Protein AF-V7PWY3-F1 (afdb_monomer_lite)

pLDDT: mean 84.14, std 11.32, range [50.41, 96.69]

Sequence (108 aa):
MIWWIDANPDYSNKIVFQSSEENSLSNMDKNIFWYALYAYFLIWLMQTIQMLMSLQFCWFLLCFICLFLSFYNLFNFWQCSKEQRKMVANVMSNVNLNYIYNKIFYNM

Structure (mmCIF, N/CA/C/O backbone):
data_AF-V7PWY3-F1
#
_entry.id   AF-V7PWY3-F1
#
loop_
_atom_site.group_PDB
_atom_site.id
_atom_site.type_symbol
_atom_site.label_atom_id
_atom_site.label_alt_id
_atom_site.label_comp_id
_atom_site.label_asym_id
_atom_site.label_entity_id
_atom_site.label_seq_id
_atom_site.pdbx_PDB_ins_code
_atom_site.Cartn_x
_atom_site.Cartn_y
_atom_site.Cartn_z
_atom_site.occupancy
_atom_site.B_iso_or_equiv
_atom_site.auth_seq_id
_atom_site.auth_comp_id
_atom_site.auth_asym_id
_atom_site.auth_atom_id
_atom_site.pdbx_PDB_model_num
ATOM 1 N N . MET A 1 1 ? 17.018 -3.077 -9.933 1.00 62.22 1 MET A N 1
ATOM 2 C CA . MET A 1 1 ? 17.716 -1.922 -10.533 1.00 62.22 1 MET A CA 1
ATOM 3 C C . MET A 1 1 ? 19.034 -1.773 -9.809 1.00 62.22 1 MET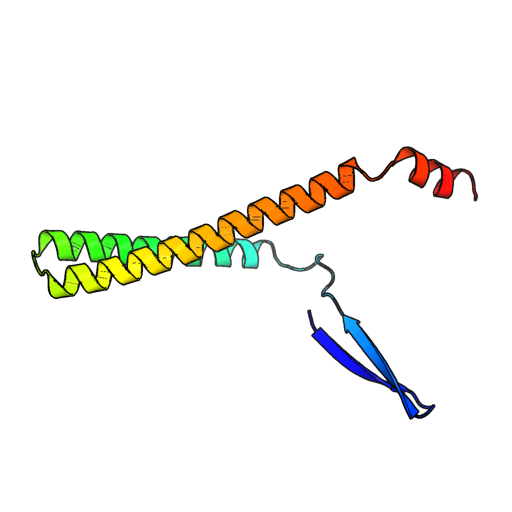 A C 1
ATOM 5 O O . MET A 1 1 ? 19.015 -1.556 -8.603 1.00 62.22 1 MET A O 1
ATOM 9 N N . ILE A 1 2 ? 20.145 -1.964 -10.507 1.00 77.44 2 ILE A N 1
ATOM 10 C CA . ILE A 1 2 ? 21.484 -1.902 -9.920 1.00 77.44 2 ILE A CA 1
ATOM 11 C C . ILE A 1 2 ? 22.406 -1.107 -10.847 1.00 77.44 2 ILE A C 1
ATOM 13 O O . ILE A 1 2 ? 22.257 -1.143 -12.068 1.00 77.44 2 ILE A O 1
ATOM 17 N N . TRP A 1 3 ? 23.311 -0.348 -10.233 1.00 82.00 3 TRP A N 1
ATOM 18 C CA . TRP A 1 3 ? 24.311 0.478 -10.901 1.00 82.00 3 TRP A CA 1
ATOM 19 C C . TRP A 1 3 ? 25.680 -0.022 -10.465 1.00 82.00 3 TRP A C 1
ATOM 21 O O . TRP A 1 3 ? 25.927 -0.146 -9.264 1.00 82.00 3 TRP A O 1
ATOM 31 N N . TRP A 1 4 ? 26.562 -0.302 -11.414 1.00 86.94 4 TRP A N 1
ATOM 32 C CA . TRP A 1 4 ? 27.958 -0.607 -11.120 1.00 86.94 4 TRP A CA 1
ATOM 33 C C . TRP A 1 4 ? 28.873 0.065 -12.131 1.00 86.94 4 TRP A C 1
ATOM 35 O O . TRP A 1 4 ? 28.446 0.562 -13.176 1.00 86.94 4 TRP A O 1
ATOM 45 N N . ILE A 1 5 ? 30.143 0.129 -11.755 1.00 87.88 5 ILE A N 1
ATOM 46 C CA . ILE A 1 5 ? 31.199 0.721 -12.558 1.00 87.88 5 ILE A CA 1
ATOM 47 C C . ILE A 1 5 ? 32.007 -0.437 -13.126 1.00 87.88 5 ILE A C 1
ATOM 49 O O . ILE A 1 5 ? 32.675 -1.142 -12.371 1.00 87.88 5 ILE A O 1
ATOM 53 N N . ASP A 1 6 ? 31.939 -0.622 -14.439 1.00 86.31 6 ASP A N 1
ATOM 54 C CA . ASP A 1 6 ? 32.836 -1.532 -15.141 1.00 86.31 6 ASP A CA 1
ATOM 55 C C . ASP A 1 6 ? 34.138 -0.788 -15.456 1.00 86.31 6 ASP A C 1
ATOM 57 O O . ASP A 1 6 ? 34.133 0.280 -16.083 1.00 86.31 6 ASP A O 1
ATOM 61 N N . ALA A 1 7 ? 35.255 -1.345 -14.987 1.00 84.88 7 ALA A N 1
ATOM 62 C CA . ALA A 1 7 ? 36.591 -0.863 -15.310 1.00 84.88 7 ALA A CA 1
ATOM 63 C C . ALA A 1 7 ? 37.043 -1.501 -16.629 1.00 84.88 7 ALA A C 1
ATOM 65 O O . ALA A 1 7 ? 37.243 -2.714 -16.708 1.00 84.88 7 ALA A O 1
ATOM 66 N N . ASN A 1 8 ? 37.193 -0.685 -17.672 1.00 78.94 8 ASN A N 1
ATOM 67 C CA . ASN A 1 8 ? 37.703 -1.151 -18.958 1.00 78.94 8 ASN A CA 1
ATOM 68 C C . ASN A 1 8 ? 39.237 -1.284 -18.931 1.00 78.94 8 ASN A C 1
ATOM 70 O O . ASN A 1 8 ? 39.902 -0.576 -18.168 1.00 78.94 8 ASN A O 1
ATOM 74 N N . PRO A 1 9 ? 39.826 -2.116 -19.813 1.00 83.50 9 PRO A N 1
ATOM 75 C CA . PRO A 1 9 ? 41.282 -2.235 -19.954 1.00 83.50 9 PRO A CA 1
ATOM 76 C C . PRO A 1 9 ? 41.969 -0.906 -20.311 1.00 83.50 9 PRO A C 1
ATOM 78 O O . PRO A 1 9 ? 43.125 -0.704 -19.954 1.00 83.50 9 PRO A O 1
ATOM 81 N N . ASP A 1 10 ? 41.238 0.033 -20.920 1.00 82.88 10 ASP A N 1
ATOM 82 C CA . ASP A 1 10 ? 41.714 1.382 -21.259 1.00 82.88 10 ASP A CA 1
ATOM 83 C C . ASP A 1 10 ? 41.698 2.359 -20.065 1.00 82.88 10 ASP A C 1
ATOM 85 O O . ASP A 1 10 ? 41.758 3.574 -20.253 1.00 82.88 10 ASP A O 1
ATOM 89 N N . TYR A 1 11 ? 41.555 1.861 -18.829 1.00 76.25 11 TYR A N 1
ATOM 90 C CA . TYR A 1 11 ? 41.441 2.668 -17.602 1.00 76.25 11 TYR A CA 1
ATOM 91 C C . TYR A 1 11 ? 40.243 3.639 -17.576 1.00 76.25 11 TYR A C 1
ATOM 93 O O . TYR A 1 11 ? 40.155 4.522 -16.721 1.00 76.25 11 TYR A O 1
ATOM 101 N N . SER A 1 12 ? 39.295 3.475 -18.502 1.00 80.12 12 SER A N 1
ATOM 102 C CA . SER A 1 12 ? 38.053 4.239 -18.545 1.00 80.12 12 SER A CA 1
ATOM 103 C C . SER A 1 12 ? 36.979 3.572 -17.685 1.00 80.12 12 SER A C 1
ATOM 105 O O . SER A 1 12 ? 36.802 2.353 -17.706 1.00 80.12 12 SER A O 1
ATOM 107 N N . ASN A 1 13 ? 36.237 4.387 -16.936 1.00 84.62 13 ASN A N 1
ATOM 108 C CA . ASN A 1 13 ? 35.133 3.923 -16.104 1.00 84.62 13 ASN A CA 1
ATOM 109 C C . ASN A 1 13 ? 33.829 4.028 -16.890 1.00 84.62 13 ASN A C 1
ATOM 111 O O . ASN A 1 13 ? 33.407 5.134 -17.243 1.00 84.62 13 ASN A O 1
ATOM 115 N N . LYS A 1 14 ? 33.167 2.896 -17.137 1.00 83.38 14 LYS A N 1
ATOM 116 C CA . LYS A 1 14 ? 31.822 2.883 -17.715 1.00 83.38 14 LYS A CA 1
ATOM 117 C C . LYS A 1 14 ? 30.810 2.656 -16.603 1.00 83.38 14 LYS A C 1
ATOM 119 O O . LYS A 1 14 ? 30.815 1.622 -15.945 1.00 83.38 14 LYS A O 1
ATOM 124 N N . ILE A 1 15 ? 29.924 3.627 -16.404 1.00 84.94 15 ILE A N 1
ATOM 125 C CA . ILE A 1 15 ? 28.783 3.460 -15.504 1.00 84.94 15 ILE A CA 1
ATOM 126 C C . ILE A 1 15 ? 27.731 2.674 -16.276 1.00 84.94 15 ILE A C 1
ATOM 128 O O . ILE A 1 15 ? 27.161 3.178 -17.249 1.00 84.94 15 ILE A O 1
ATOM 132 N N . VAL A 1 16 ? 27.512 1.427 -15.873 1.00 83.56 16 VAL A N 1
ATOM 133 C CA . VAL A 1 16 ? 26.523 0.556 -16.498 1.00 83.56 16 VAL A CA 1
ATOM 134 C C . VAL A 1 16 ? 25.278 0.543 -15.632 1.00 83.56 16 VAL A C 1
ATOM 136 O O . VAL A 1 16 ? 25.306 0.268 -14.430 1.00 83.56 16 VAL A O 1
ATOM 139 N N . PHE A 1 17 ? 24.170 0.884 -16.277 1.00 81.81 17 PHE A N 1
ATOM 140 C CA . PHE A 1 17 ? 22.856 0.792 -15.691 1.00 81.81 17 PHE A CA 1
ATOM 141 C C . PHE A 1 17 ? 22.222 -0.538 -16.085 1.00 81.81 17 PHE A C 1
ATOM 143 O O . PHE A 1 17 ? 21.926 -0.744 -17.263 1.00 81.81 17 PHE A O 1
ATOM 150 N N . GLN A 1 18 ? 21.966 -1.413 -15.111 1.00 73.94 18 GLN A N 1
ATOM 151 C CA . GLN A 1 18 ? 21.167 -2.610 -15.348 1.00 73.94 18 GLN A CA 1
ATOM 152 C C . GLN A 1 18 ? 19.808 -2.477 -14.664 1.00 73.94 18 GLN A C 1
ATOM 154 O O . GLN A 1 18 ? 19.644 -2.577 -13.437 1.00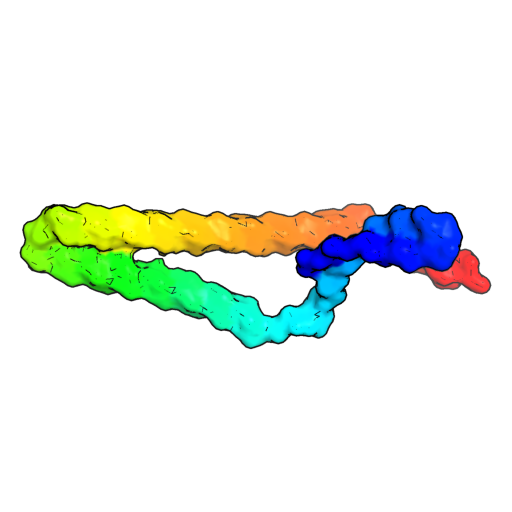 73.94 18 GLN A O 1
ATOM 159 N N . SER A 1 19 ? 18.798 -2.269 -15.503 1.00 69.38 19 SER A N 1
ATOM 160 C CA . SER A 1 19 ? 17.430 -2.607 -15.143 1.00 69.38 19 SER A CA 1
ATOM 161 C C . SER A 1 19 ? 17.319 -4.130 -15.162 1.00 69.38 19 SER A C 1
ATOM 163 O O . SER A 1 19 ? 17.763 -4.753 -16.122 1.00 69.38 19 SER A O 1
ATOM 165 N N . SER A 1 20 ? 16.757 -4.749 -14.119 1.00 60.84 20 SER A N 1
ATOM 166 C CA . SER A 1 20 ? 16.312 -6.140 -14.266 1.00 60.84 20 SER A CA 1
ATOM 167 C C . SER A 1 20 ? 15.295 -6.142 -15.396 1.00 60.84 20 SER A C 1
ATOM 169 O O . SER A 1 20 ? 14.324 -5.389 -15.322 1.00 60.84 20 SER A O 1
ATOM 171 N N . GLU A 1 21 ? 15.523 -6.934 -16.440 1.00 57.34 21 GLU A N 1
ATOM 172 C CA . GLU A 1 21 ? 14.488 -7.188 -17.433 1.00 57.34 21 GLU A CA 1
ATOM 173 C C . GLU A 1 21 ? 13.250 -7.704 -16.695 1.00 57.34 21 GLU A C 1
ATOM 175 O O . GLU A 1 21 ? 13.314 -8.645 -15.905 1.00 57.34 21 GLU A O 1
ATOM 180 N N . GLU A 1 22 ? 12.120 -7.041 -16.918 1.00 53.91 22 GLU A N 1
ATOM 181 C CA . GLU A 1 22 ? 10.857 -7.235 -16.196 1.00 53.91 22 GLU A CA 1
ATOM 182 C C . GLU A 1 22 ? 10.249 -8.642 -16.388 1.00 53.91 22 GLU A C 1
ATOM 184 O O . GLU A 1 22 ? 9.237 -8.974 -15.776 1.00 53.91 22 GLU A O 1
ATOM 189 N N . ASN A 1 23 ? 10.883 -9.499 -17.193 1.00 50.41 23 ASN A N 1
ATOM 190 C CA . ASN A 1 23 ? 10.399 -10.823 -17.576 1.00 50.41 23 ASN A CA 1
ATOM 191 C C . ASN A 1 23 ? 10.477 -11.895 -16.476 1.00 50.41 23 ASN A C 1
ATOM 193 O O . ASN A 1 23 ? 10.036 -13.018 -16.707 1.00 50.41 23 ASN A O 1
ATOM 197 N N . SER A 1 24 ? 10.997 -11.589 -15.282 1.00 51.84 24 SER A N 1
ATOM 198 C CA . SER A 1 24 ? 11.102 -12.581 -14.202 1.00 51.84 24 SER A CA 1
ATOM 199 C C . SER A 1 24 ? 10.679 -12.089 -12.820 1.00 51.84 24 SER A C 1
ATOM 201 O O . SER A 1 24 ? 11.043 -12.719 -11.826 1.00 51.84 24 SER A O 1
ATOM 203 N N . LEU A 1 25 ? 9.919 -10.994 -12.705 1.00 57.91 25 LEU A N 1
ATOM 204 C CA . LEU A 1 25 ? 9.165 -10.792 -11.466 1.00 57.91 25 LEU A CA 1
ATOM 205 C C . LEU A 1 25 ? 8.058 -11.838 -11.452 1.00 57.91 25 LEU A C 1
ATOM 207 O O . LEU A 1 25 ? 7.077 -11.733 -12.192 1.00 57.91 25 LEU A O 1
ATOM 211 N N . SER A 1 26 ? 8.249 -12.877 -10.642 1.00 68.19 26 SER A N 1
ATOM 212 C CA . SER A 1 26 ? 7.256 -13.926 -10.492 1.00 68.19 26 SER A CA 1
ATOM 213 C C . SER A 1 26 ? 5.930 -13.274 -10.113 1.00 68.19 26 SER A C 1
ATOM 215 O O . SER A 1 2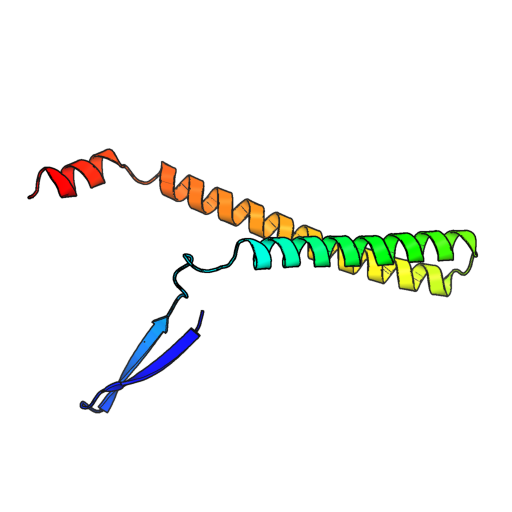6 ? 5.859 -12.467 -9.183 1.00 68.19 26 SER A O 1
ATOM 217 N N . ASN A 1 27 ? 4.849 -13.637 -10.809 1.00 74.94 27 ASN A N 1
ATOM 218 C CA . ASN A 1 27 ? 3.496 -13.216 -10.428 1.00 74.94 27 ASN A CA 1
ATOM 219 C C . ASN A 1 27 ? 3.212 -13.516 -8.942 1.00 74.94 27 ASN A C 1
ATOM 221 O O . ASN A 1 27 ? 2.409 -12.831 -8.307 1.00 74.94 27 ASN A O 1
ATOM 225 N N . MET A 1 28 ? 3.909 -14.509 -8.383 1.00 80.94 28 MET A N 1
ATOM 226 C CA . MET A 1 28 ? 3.883 -14.851 -6.970 1.00 80.94 28 MET A CA 1
ATOM 227 C C . MET A 1 28 ? 4.366 -13.709 -6.067 1.00 80.94 28 MET A C 1
ATOM 229 O O . MET A 1 28 ? 3.671 -13.394 -5.106 1.00 80.94 28 MET A O 1
ATOM 233 N N . ASP A 1 29 ? 5.475 -13.041 -6.389 1.00 84.00 29 ASP A N 1
ATOM 234 C CA . ASP A 1 29 ? 6.064 -11.988 -5.545 1.00 84.00 29 ASP A CA 1
ATOM 235 C C . ASP A 1 29 ? 5.142 -10.771 -5.459 1.00 84.00 29 ASP A C 1
ATOM 237 O O . ASP A 1 29 ? 4.895 -10.216 -4.385 1.00 84.00 29 ASP A O 1
ATOM 241 N N . LYS A 1 30 ? 4.546 -10.402 -6.598 1.00 85.12 30 LYS A N 1
ATOM 242 C CA . LYS A 1 30 ? 3.550 -9.331 -6.669 1.00 85.12 30 LYS A CA 1
ATOM 243 C C . LYS A 1 30 ? 2.314 -9.665 -5.839 1.00 85.12 30 LYS A C 1
ATOM 245 O O . LYS A 1 30 ? 1.804 -8.797 -5.133 1.00 85.12 30 LYS A O 1
ATOM 250 N N . ASN A 1 31 ? 1.827 -10.901 -5.917 1.00 87.88 31 ASN A N 1
ATOM 251 C CA . ASN A 1 31 ? 0.669 -11.326 -5.138 1.00 87.88 31 ASN A CA 1
ATOM 252 C C . ASN A 1 31 ? 0.987 -11.332 -3.638 1.00 87.88 31 ASN A C 1
ATOM 254 O O . ASN A 1 31 ? 0.212 -10.777 -2.863 1.00 87.88 31 ASN A O 1
ATOM 258 N N . ILE A 1 32 ? 2.143 -11.877 -3.239 1.00 93.19 32 ILE A N 1
ATOM 259 C CA . ILE A 1 32 ? 2.623 -11.864 -1.849 1.00 93.19 32 ILE A CA 1
ATOM 260 C C . ILE A 1 32 ? 2.662 -10.436 -1.303 1.00 93.19 32 ILE A C 1
ATOM 262 O O . ILE A 1 32 ? 2.179 -10.195 -0.198 1.00 93.19 32 ILE A O 1
ATOM 266 N N . PHE A 1 33 ? 3.175 -9.486 -2.086 1.00 90.69 33 PHE A N 1
ATOM 267 C CA . PHE A 1 33 ? 3.285 -8.091 -1.678 1.00 90.69 33 PHE A CA 1
ATOM 268 C C . PHE A 1 33 ? 1.920 -7.482 -1.327 1.00 90.69 33 PHE A C 1
ATOM 270 O O . PHE A 1 33 ? 1.745 -6.914 -0.247 1.00 90.69 33 PHE A O 1
ATOM 277 N N . TRP A 1 34 ? 0.929 -7.647 -2.209 1.00 92.88 34 TRP A N 1
ATOM 278 C CA . TRP A 1 34 ? -0.424 -7.143 -1.964 1.00 92.88 34 TRP A CA 1
ATOM 279 C C . TRP A 1 34 ? -1.104 -7.868 -0.802 1.00 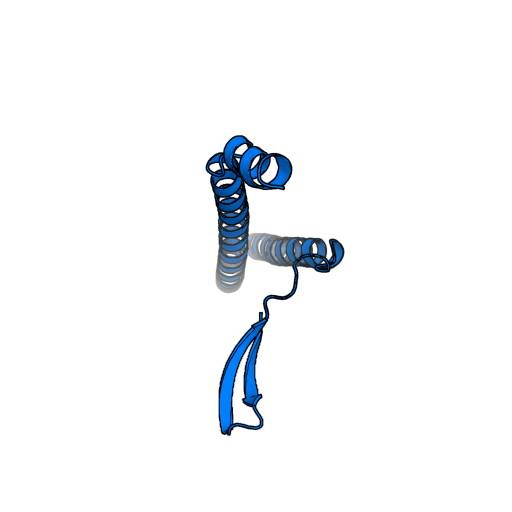92.88 34 TRP A C 1
ATOM 281 O O . TRP A 1 34 ? -1.696 -7.212 0.054 1.00 92.88 34 TRP A O 1
ATOM 291 N N . TYR A 1 35 ? -0.981 -9.196 -0.716 1.00 94.69 35 TYR A N 1
ATOM 292 C CA . TYR A 1 35 ? -1.549 -9.959 0.396 1.00 94.69 35 TYR A CA 1
ATOM 293 C C . TYR A 1 35 ? -0.956 -9.550 1.744 1.00 94.69 35 TYR A C 1
ATOM 295 O O . TYR A 1 35 ? -1.711 -9.386 2.700 1.00 94.69 35 TYR A O 1
ATOM 303 N N . ALA A 1 36 ? 0.357 -9.327 1.825 1.00 94.56 36 ALA A N 1
ATOM 304 C CA . ALA A 1 36 ? 1.011 -8.871 3.047 1.00 94.56 36 ALA A CA 1
ATOM 305 C C . ALA A 1 36 ? 0.508 -7.483 3.481 1.00 94.56 36 ALA A C 1
ATOM 307 O O . ALA A 1 36 ? 0.198 -7.285 4.656 1.00 94.56 36 ALA A O 1
ATOM 308 N N . LEU A 1 37 ? 0.353 -6.546 2.537 1.00 93.94 37 LEU A N 1
ATOM 309 C CA . LEU A 1 37 ? -0.218 -5.218 2.797 1.00 93.94 37 LEU A CA 1
ATOM 310 C C . LEU A 1 37 ? -1.649 -5.296 3.340 1.00 93.94 37 LEU A C 1
ATOM 312 O O . LEU A 1 37 ? -1.965 -4.660 4.349 1.00 93.94 37 LEU A O 1
ATOM 316 N N . TYR A 1 38 ? -2.508 -6.091 2.697 1.00 94.19 38 TYR A N 1
ATOM 317 C CA . TYR A 1 38 ? -3.888 -6.271 3.146 1.00 94.19 38 TYR A CA 1
ATOM 318 C C . TYR A 1 38 ? -3.960 -6.980 4.500 1.00 94.19 38 TYR A C 1
ATOM 320 O O . TYR A 1 38 ? -4.725 -6.553 5.361 1.00 94.19 38 TYR A O 1
ATOM 328 N N . ALA A 1 39 ? -3.144 -8.012 4.721 1.00 95.56 39 ALA A N 1
ATOM 329 C CA . ALA A 1 39 ? -3.077 -8.718 5.995 1.00 95.56 39 ALA A CA 1
ATOM 330 C C . ALA A 1 39 ? -2.659 -7.778 7.132 1.00 95.56 39 ALA A C 1
ATOM 332 O O . ALA A 1 39 ? -3.308 -7.755 8.174 1.00 95.56 39 ALA A O 1
ATOM 333 N N . TYR A 1 40 ? -1.632 -6.951 6.915 1.00 94.31 40 TYR A N 1
ATOM 334 C CA . TYR A 1 40 ? -1.169 -5.984 7.910 1.00 94.31 40 TYR A CA 1
ATOM 335 C C . TYR A 1 40 ? -2.263 -4.971 8.270 1.00 94.31 40 TYR A C 1
ATOM 337 O O . TYR A 1 40 ? -2.545 -4.752 9.448 1.00 94.31 40 TYR A O 1
ATOM 345 N N . PHE A 1 41 ? -2.943 -4.411 7.264 1.00 95.12 41 PHE A N 1
ATOM 346 C CA . PHE A 1 41 ? -4.072 -3.506 7.487 1.00 95.12 41 PHE A CA 1
ATOM 347 C C . PHE A 1 41 ? -5.224 -4.185 8.248 1.00 95.12 41 PHE A C 1
ATOM 349 O O . PHE A 1 41 ? -5.752 -3.608 9.198 1.00 95.12 41 PHE A O 1
ATOM 356 N N . LEU A 1 42 ? -5.586 -5.420 7.881 1.00 96.19 42 LEU A N 1
ATOM 357 C CA . LEU A 1 42 ? -6.653 -6.177 8.543 1.00 96.19 42 LEU A CA 1
ATOM 358 C C . LEU A 1 42 ? -6.323 -6.511 10.001 1.00 96.19 42 LEU A C 1
ATOM 360 O O . LEU A 1 42 ? -7.199 -6.385 10.854 1.00 96.19 42 LEU A O 1
ATOM 364 N N . ILE A 1 43 ? -5.077 -6.882 10.305 1.00 96.19 43 ILE A N 1
ATOM 365 C CA . ILE A 1 43 ? -4.633 -7.154 11.681 1.00 96.19 43 ILE A CA 1
ATOM 366 C C . ILE A 1 43 ? -4.821 -5.907 12.552 1.00 96.19 43 ILE A C 1
ATOM 368 O O . ILE A 1 43 ? -5.428 -5.985 13.621 1.00 96.19 43 ILE A O 1
ATOM 372 N N . TRP A 1 44 ? -4.372 -4.737 12.088 1.00 95.50 44 TRP A 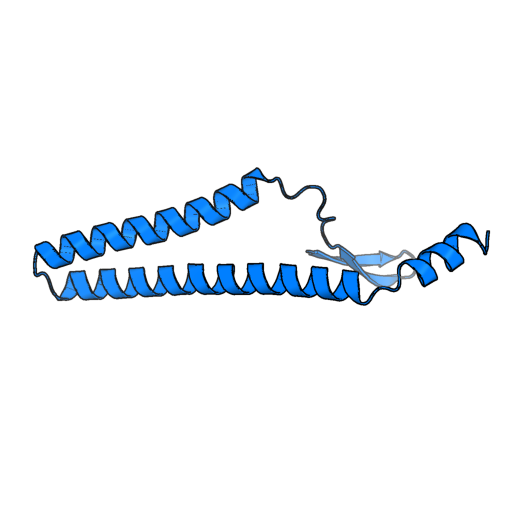N 1
ATOM 373 C CA . TRP A 1 44 ? -4.556 -3.489 12.836 1.00 95.50 44 TRP A CA 1
ATOM 374 C C . TRP A 1 44 ? -6.016 -3.057 12.935 1.00 95.50 44 TRP A C 1
ATOM 376 O O . TRP A 1 44 ? -6.414 -2.502 13.961 1.00 95.50 44 TRP A O 1
ATOM 386 N N . LEU A 1 45 ? -6.827 -3.345 11.917 1.00 95.75 45 LEU A N 1
ATOM 387 C CA . LEU A 1 45 ? -8.269 -3.113 11.948 1.00 95.75 45 LEU A CA 1
ATOM 388 C C . LEU A 1 45 ? -8.952 -3.955 13.029 1.00 95.75 45 LEU A C 1
ATOM 390 O O . LEU A 1 45 ? -9.682 -3.400 13.851 1.00 95.75 45 LEU A O 1
ATOM 394 N N . MET A 1 46 ? -8.653 -5.253 13.100 1.00 95.88 46 MET A N 1
ATOM 395 C CA . MET A 1 46 ? -9.176 -6.135 14.149 1.00 95.88 46 MET A CA 1
ATOM 396 C C . MET A 1 46 ? -8.742 -5.676 15.548 1.00 95.88 46 MET A C 1
ATOM 398 O O . MET A 1 46 ? -9.584 -5.554 16.436 1.00 95.88 46 MET A O 1
ATOM 402 N N . GLN A 1 47 ? -7.460 -5.336 15.728 1.00 93.75 47 GLN A N 1
ATOM 403 C CA . GLN A 1 47 ? -6.936 -4.846 17.010 1.00 93.75 47 GLN A CA 1
ATOM 404 C C . GLN A 1 47 ? -7.590 -3.523 17.434 1.00 93.75 47 GLN A C 1
ATOM 406 O O . GLN A 1 47 ? -7.965 -3.359 18.593 1.00 93.75 47 GLN A O 1
ATOM 411 N N . THR A 1 48 ? -7.786 -2.589 16.498 1.00 94.00 48 THR A N 1
ATOM 412 C CA . THR A 1 48 ? -8.473 -1.314 16.769 1.00 94.00 48 THR A CA 1
ATOM 413 C C . THR A 1 48 ? -9.913 -1.541 17.223 1.00 94.00 48 THR A C 1
ATOM 415 O O . THR A 1 48 ? -10.347 -0.925 18.196 1.00 94.00 48 THR A O 1
ATOM 418 N N . ILE A 1 49 ? -10.643 -2.453 16.568 1.00 93.94 49 ILE A N 1
ATOM 419 C CA . ILE A 1 49 ? -12.020 -2.811 16.945 1.00 93.94 49 ILE A CA 1
ATOM 420 C C . ILE A 1 49 ? -12.050 -3.453 18.339 1.00 93.94 49 ILE A C 1
ATOM 422 O O . ILE A 1 49 ? -12.873 -3.072 19.172 1.00 93.94 49 ILE A O 1
ATOM 426 N N . GLN A 1 50 ? -11.129 -4.374 18.630 1.00 93.88 50 GLN A N 1
ATOM 427 C CA . GLN A 1 50 ? -11.034 -5.012 19.945 1.00 93.88 50 GLN A CA 1
ATOM 428 C C . GLN A 1 50 ? -10.754 -3.990 21.059 1.00 93.88 50 GLN A C 1
ATOM 430 O O . GLN A 1 50 ? -11.400 -4.023 22.109 1.00 93.88 50 GLN A O 1
ATOM 435 N N . MET A 1 51 ? -9.834 -3.049 20.831 1.00 91.88 51 MET A N 1
ATOM 436 C CA . MET A 1 51 ? -9.510 -2.001 21.808 1.00 91.88 51 MET A CA 1
ATOM 437 C C . MET A 1 51 ? -10.643 -0.986 21.982 1.00 91.88 51 MET A C 1
ATOM 439 O O . MET A 1 51 ? -10.841 -0.485 23.090 1.00 91.88 51 MET A O 1
ATOM 443 N N . LEU A 1 52 ? -11.426 -0.734 20.927 1.00 91.25 52 LEU A N 1
ATOM 444 C CA . LEU A 1 52 ? -12.632 0.088 21.003 1.00 91.25 52 LEU A CA 1
ATOM 445 C C . LEU A 1 52 ? -13.690 -0.555 21.915 1.00 91.25 52 LEU A C 1
ATOM 447 O O . LEU A 1 52 ? -14.261 0.134 22.756 1.00 91.25 52 LEU A O 1
ATOM 451 N N . MET A 1 53 ? -13.905 -1.874 21.809 1.00 92.12 53 MET A N 1
ATOM 452 C CA . MET A 1 53 ? -14.821 -2.602 22.703 1.00 92.12 53 MET A CA 1
ATOM 453 C C . MET A 1 53 ? -14.327 -2.635 24.158 1.00 92.12 53 MET A C 1
ATOM 455 O O . MET A 1 53 ? -15.136 -2.627 25.080 1.00 92.12 53 MET A O 1
ATOM 459 N N . SER A 1 54 ? -13.007 -2.637 24.365 1.00 88.81 54 SER A N 1
ATOM 460 C CA . SER A 1 54 ? -12.372 -2.615 25.692 1.00 88.81 54 SER A CA 1
ATOM 461 C C . SER A 1 54 ? -12.407 -1.227 26.372 1.00 88.81 54 SER A C 1
ATOM 463 O O . SER A 1 54 ? -12.064 -1.109 27.546 1.00 88.81 54 SER A O 1
ATOM 465 N N . LEU A 1 55 ? -12.814 -0.161 25.657 1.00 87.31 55 LEU A N 1
ATOM 466 C CA . LEU A 1 55 ? -12.836 1.244 26.122 1.00 87.31 55 LEU A CA 1
ATOM 467 C C . LEU A 1 55 ? -11.486 1.763 26.659 1.00 87.31 55 LEU A C 1
ATOM 469 O O . LEU A 1 55 ? -11.415 2.735 27.415 1.00 87.31 55 LEU A O 1
ATOM 473 N N . GLN A 1 56 ? -10.382 1.148 26.233 1.00 85.75 56 GLN A N 1
ATOM 474 C CA . GLN A 1 56 ? -9.037 1.553 26.623 1.00 85.75 56 GLN A CA 1
ATOM 475 C C . GLN A 1 56 ? -8.497 2.632 25.677 1.00 85.75 56 GLN A C 1
ATOM 477 O O . GLN A 1 56 ? -7.850 2.332 24.675 1.00 85.75 56 GLN A O 1
ATOM 482 N N . PHE A 1 57 ? -8.727 3.905 26.012 1.00 86.56 57 PHE A N 1
ATOM 483 C CA . PHE A 1 57 ? -8.399 5.048 25.146 1.00 86.56 57 PHE A CA 1
ATOM 484 C C . PHE A 1 57 ? -6.930 5.125 24.693 1.00 86.56 57 PHE A C 1
ATOM 486 O O . PHE A 1 57 ? -6.675 5.392 23.520 1.00 86.56 57 PHE A O 1
ATOM 493 N N . CYS A 1 58 ? -5.959 4.865 25.575 1.00 89.94 58 CYS A N 1
ATOM 494 C CA . CYS A 1 58 ? -4.538 4.924 25.205 1.00 89.94 58 CYS A CA 1
ATOM 495 C C . CYS A 1 58 ? -4.162 3.847 24.174 1.00 89.94 58 CYS A C 1
ATOM 497 O O . CYS A 1 58 ? -3.477 4.130 23.193 1.00 89.94 58 CYS A O 1
ATOM 499 N N . TRP A 1 59 ? -4.646 2.619 24.377 1.00 90.06 59 TRP A N 1
ATOM 500 C CA . TRP A 1 59 ? -4.397 1.494 23.475 1.00 90.06 59 TRP A CA 1
ATOM 501 C C . TRP A 1 59 ? -5.150 1.649 22.155 1.00 90.06 59 TRP A C 1
ATOM 503 O O . TRP A 1 59 ? -4.600 1.363 21.094 1.00 90.06 59 TRP A O 1
ATOM 513 N N . PHE A 1 60 ? -6.371 2.185 22.205 1.00 93.31 60 PHE A N 1
ATOM 514 C CA . PHE A 1 60 ? -7.137 2.533 21.016 1.00 93.31 60 PHE A CA 1
ATOM 515 C C . PHE A 1 60 ? -6.405 3.561 20.145 1.00 93.31 60 PHE A C 1
ATOM 517 O O . PHE A 1 60 ? -6.260 3.331 18.948 1.00 93.31 60 PHE A O 1
ATOM 524 N N . LEU A 1 61 ? -5.896 4.655 20.728 1.00 94.12 61 LEU A N 1
ATOM 525 C CA . LEU A 1 61 ? -5.138 5.668 19.982 1.00 94.12 61 LEU A CA 1
ATOM 526 C C . LEU A 1 61 ? -3.887 5.080 19.319 1.00 94.12 61 LEU A C 1
ATOM 528 O O . LEU A 1 61 ? -3.611 5.388 18.160 1.00 94.12 61 LEU A O 1
ATOM 532 N N . LEU A 1 62 ? -3.162 4.204 20.021 1.00 94.75 62 LEU A N 1
ATOM 533 C CA . LEU A 1 62 ? -2.003 3.509 19.462 1.00 94.75 62 LEU A CA 1
ATOM 534 C C . LEU A 1 62 ? -2.401 2.653 18.249 1.00 94.75 62 LEU A C 1
ATOM 536 O O . LEU A 1 62 ? -1.827 2.807 17.170 1.00 94.75 62 LEU A O 1
ATOM 540 N N . CYS A 1 63 ? -3.413 1.794 18.403 1.00 94.62 63 CYS A N 1
ATOM 541 C CA . CYS A 1 63 ? -3.910 0.957 17.310 1.00 94.62 63 CYS A CA 1
ATOM 542 C C . CYS A 1 63 ? -4.437 1.797 16.137 1.00 94.62 63 CYS A C 1
ATOM 544 O O . CYS A 1 63 ? -4.171 1.465 14.982 1.00 94.62 63 CYS A O 1
ATOM 546 N N . PHE A 1 64 ? -5.108 2.915 16.422 1.00 94.88 64 PHE A N 1
ATOM 547 C CA . PHE A 1 64 ? -5.628 3.835 15.416 1.00 94.88 64 PHE A CA 1
ATOM 548 C C . PHE A 1 64 ? -4.511 4.463 14.570 1.00 94.88 64 PHE A C 1
ATOM 550 O O . PHE A 1 64 ? -4.614 4.494 13.344 1.00 94.88 64 PHE A O 1
ATOM 557 N N . ILE A 1 65 ? -3.413 4.904 15.193 1.00 96.38 65 ILE A N 1
ATOM 558 C CA . ILE A 1 65 ? -2.248 5.438 14.468 1.00 96.38 65 ILE A CA 1
ATOM 559 C C . ILE A 1 65 ? -1.620 4.352 13.584 1.00 96.38 65 ILE A C 1
ATOM 561 O O . ILE A 1 65 ? -1.331 4.605 12.412 1.00 96.38 65 ILE A O 1
ATOM 565 N N . CYS A 1 66 ? -1.449 3.132 14.102 1.00 95.88 66 CYS A N 1
ATOM 566 C CA . CYS A 1 66 ? -0.918 2.010 13.323 1.00 95.88 66 CYS A CA 1
ATOM 567 C C . CYS A 1 66 ? -1.813 1.658 12.123 1.00 95.88 66 CYS A C 1
ATOM 569 O O . CYS A 1 66 ? -1.313 1.406 11.021 1.00 95.88 66 CYS A O 1
ATOM 571 N N . LEU A 1 67 ? -3.134 1.691 12.308 1.00 96.12 67 LEU A N 1
ATOM 572 C CA . LEU A 1 67 ? -4.113 1.486 11.242 1.00 96.12 67 LEU A CA 1
ATOM 573 C C . LEU A 1 67 ? -4.007 2.576 10.175 1.00 96.12 67 LEU A C 1
ATOM 575 O O . LEU A 1 67 ? -3.968 2.268 8.984 1.00 96.12 67 LEU A O 1
ATOM 579 N N . PHE A 1 68 ? -3.901 3.837 10.591 1.00 96.69 68 PHE A N 1
ATOM 580 C CA . PHE A 1 68 ? -3.757 4.969 9.681 1.00 96.69 68 PHE A CA 1
ATOM 581 C C . PHE A 1 68 ? -2.459 4.891 8.867 1.00 96.69 68 PHE A C 1
ATOM 583 O O . PHE A 1 68 ? -2.475 5.084 7.651 1.00 96.69 68 PHE A O 1
ATOM 590 N N . LEU A 1 69 ? -1.345 4.522 9.504 1.00 95.75 69 LEU A N 1
ATOM 591 C CA . LEU A 1 69 ? -0.064 4.321 8.824 1.00 95.75 69 LEU A CA 1
ATOM 592 C C . LEU A 1 69 ? -0.134 3.163 7.812 1.00 95.75 69 LEU A C 1
ATOM 594 O O . LEU A 1 69 ? 0.391 3.259 6.702 1.00 95.75 69 LEU A O 1
ATOM 598 N N . SER A 1 70 ? -0.831 2.084 8.170 1.00 94.62 70 SER A N 1
ATOM 599 C CA . SER A 1 70 ? -1.078 0.944 7.278 1.00 94.62 70 SER A CA 1
ATOM 600 C C . SER A 1 70 ? -1.942 1.339 6.078 1.00 94.62 70 SER A C 1
ATOM 602 O O . SER A 1 70 ? -1.641 0.959 4.946 1.00 94.62 70 SER A O 1
ATOM 604 N N . PHE A 1 71 ? -2.977 2.151 6.311 1.00 95.56 71 PHE A N 1
ATOM 605 C CA . PHE A 1 71 ? -3.836 2.693 5.261 1.00 95.56 71 PHE A CA 1
ATOM 606 C C . PHE A 1 71 ? -3.051 3.571 4.281 1.00 95.56 71 PHE A C 1
ATOM 608 O O . PHE A 1 71 ? -3.166 3.386 3.071 1.00 95.56 71 PHE A O 1
ATOM 615 N N . TYR A 1 72 ? -2.212 4.481 4.785 1.00 96.12 72 TYR A N 1
ATOM 616 C CA . TYR A 1 72 ? -1.373 5.333 3.938 1.00 96.12 72 TYR A CA 1
ATOM 617 C C . TYR A 1 72 ? -0.396 4.528 3.087 1.00 96.12 72 TYR A C 1
ATOM 619 O O . TYR A 1 72 ? -0.253 4.806 1.896 1.00 96.12 72 TYR A O 1
ATOM 627 N N . ASN A 1 73 ? 0.242 3.509 3.668 1.00 94.12 73 ASN A N 1
ATOM 628 C CA . ASN A 1 73 ? 1.106 2.609 2.908 1.00 94.12 73 ASN A CA 1
ATOM 629 C C . ASN A 1 73 ? 0.335 1.950 1.758 1.00 94.12 73 ASN A C 1
ATOM 631 O O . ASN A 1 73 ? 0.759 2.040 0.605 1.00 94.12 73 ASN A O 1
ATOM 635 N N . LEU A 1 74 ? -0.832 1.367 2.039 1.00 93.88 74 LEU A N 1
ATOM 636 C CA . LEU A 1 74 ? -1.675 0.749 1.016 1.00 93.88 74 LEU A CA 1
ATOM 637 C C . LEU A 1 74 ? -2.097 1.749 -0.073 1.00 93.88 74 LEU A C 1
ATOM 639 O O . LEU A 1 74 ? -1.991 1.444 -1.263 1.00 93.88 74 LEU A O 1
ATOM 643 N N . PHE A 1 75 ? -2.550 2.941 0.320 1.00 94.81 75 PHE A N 1
ATOM 644 C CA . PHE A 1 75 ? -3.011 3.977 -0.602 1.00 94.81 75 PHE A CA 1
ATOM 645 C C . PHE A 1 75 ? -1.893 4.460 -1.533 1.00 94.81 75 PHE A C 1
ATOM 647 O O . PHE A 1 75 ? -2.099 4.542 -2.744 1.00 94.81 75 PHE A O 1
ATOM 654 N N . ASN A 1 76 ? -0.695 4.705 -0.997 1.00 92.75 76 ASN A N 1
ATOM 655 C CA . ASN A 1 76 ? 0.461 5.129 -1.785 1.00 92.75 76 ASN A CA 1
ATOM 656 C C . ASN A 1 76 ? 0.845 4.076 -2.831 1.00 92.75 76 ASN A C 1
ATOM 658 O O . ASN A 1 76 ? 1.018 4.405 -4.006 1.00 92.75 76 ASN A O 1
ATOM 662 N N . PHE A 1 77 ? 0.915 2.798 -2.441 1.00 92.75 77 PHE A N 1
ATOM 663 C CA . PHE A 1 77 ? 1.209 1.721 -3.391 1.00 92.75 77 PHE A CA 1
ATOM 664 C C . PHE A 1 77 ? 0.111 1.558 -4.442 1.00 92.75 77 PHE A C 1
ATOM 666 O O . PHE A 1 77 ? 0.405 1.316 -5.617 1.00 92.75 77 PHE A O 1
ATOM 673 N N . TRP A 1 78 ? -1.152 1.730 -4.052 1.00 92.31 78 TRP A N 1
ATOM 674 C CA . TRP A 1 78 ? -2.281 1.668 -4.975 1.00 92.31 78 TRP A CA 1
ATOM 675 C C . TRP A 1 78 ? -2.250 2.798 -6.000 1.00 92.31 78 TRP A C 1
ATOM 677 O O . TRP A 1 78 ? -2.378 2.543 -7.202 1.00 92.31 78 TRP A O 1
ATOM 687 N N . GLN A 1 79 ? -1.982 4.023 -5.551 1.00 92.12 79 GLN A N 1
ATOM 688 C CA . GLN A 1 79 ? -1.855 5.186 -6.417 1.00 92.12 79 GLN A CA 1
ATOM 689 C C . GLN A 1 79 ? -0.666 5.035 -7.379 1.00 92.12 79 GLN A C 1
ATOM 691 O O . GLN A 1 79 ? -0.847 5.171 -8.589 1.00 92.12 79 GLN A O 1
ATOM 696 N N . CYS A 1 80 ? 0.515 4.646 -6.889 1.00 89.69 80 CYS A N 1
ATOM 697 C CA . CYS A 1 80 ? 1.684 4.394 -7.739 1.00 89.69 80 CYS A CA 1
ATOM 698 C C . CYS A 1 80 ? 1.422 3.296 -8.781 1.00 89.69 80 CYS A C 1
ATOM 700 O O . CYS A 1 80 ? 1.741 3.469 -9.958 1.00 89.69 80 CYS A O 1
ATOM 702 N N . SER A 1 81 ? 0.782 2.188 -8.390 1.00 87.88 81 SER A N 1
ATOM 703 C CA . SER A 1 81 ? 0.456 1.099 -9.320 1.00 87.88 81 SER A CA 1
ATOM 704 C C . SER A 1 81 ? -0.541 1.523 -10.403 1.00 87.88 81 SER A C 1
ATOM 706 O O . SER A 1 81 ? -0.495 1.012 -11.526 1.00 87.88 81 SER A O 1
ATOM 708 N N . LYS A 1 82 ? -1.456 2.442 -10.085 1.00 85.38 82 LYS A N 1
ATOM 709 C CA . LYS A 1 82 ? -2.419 2.990 -11.043 1.00 85.38 82 LYS A CA 1
ATOM 710 C C . LYS A 1 82 ? -1.743 3.933 -12.036 1.00 85.38 82 LYS A C 1
ATOM 712 O O . LYS A 1 82 ? -1.992 3.821 -13.235 1.00 85.38 82 LYS A O 1
ATOM 717 N N . GLU A 1 83 ? -0.882 4.826 -11.555 1.00 86.75 83 GLU A N 1
ATOM 718 C CA . GLU A 1 83 ? -0.169 5.786 -12.407 1.00 86.75 83 GLU A CA 1
ATOM 719 C C . GLU A 1 83 ? 0.836 5.099 -13.342 1.00 86.75 83 GLU A C 1
ATOM 721 O O . GLU A 1 83 ? 0.873 5.425 -14.526 1.00 86.75 83 GLU A O 1
ATOM 726 N N . GLN A 1 84 ? 1.556 4.071 -12.877 1.00 82.44 84 GLN A N 1
ATOM 727 C CA . GLN A 1 84 ? 2.436 3.271 -13.744 1.00 82.44 84 GLN A CA 1
ATOM 728 C C . GLN A 1 84 ? 1.681 2.673 -14.939 1.00 82.44 84 GLN A C 1
ATOM 730 O O . GLN A 1 84 ? 2.131 2.775 -16.079 1.00 82.44 84 GLN A O 1
ATOM 735 N N . ARG A 1 85 ? 0.487 2.109 -14.708 1.00 79.69 85 ARG A N 1
ATOM 736 C CA . ARG A 1 85 ? -0.336 1.535 -15.787 1.00 79.69 85 ARG A CA 1
ATOM 737 C C . ARG A 1 85 ? -0.820 2.593 -16.772 1.00 79.69 85 ARG A C 1
ATOM 739 O O . ARG A 1 85 ? -0.829 2.337 -17.972 1.00 79.69 85 ARG A O 1
ATOM 746 N N . LYS A 1 86 ? -1.199 3.778 -16.283 1.00 83.62 86 LYS A N 1
ATOM 747 C CA . LYS A 1 86 ? -1.602 4.904 -17.140 1.00 83.62 86 LYS A CA 1
ATOM 748 C C . LYS A 1 86 ? -0.443 5.414 -17.988 1.00 83.62 86 LYS A C 1
ATOM 750 O O . LYS A 1 86 ? -0.641 5.671 -19.168 1.00 83.62 86 LYS A O 1
ATOM 755 N N . MET A 1 87 ? 0.748 5.554 -17.406 1.00 81.50 87 MET A N 1
ATOM 756 C CA . MET A 1 87 ? 1.937 6.004 -18.130 1.00 81.50 87 MET A CA 1
ATOM 757 C C . MET A 1 87 ? 2.285 5.033 -19.260 1.00 81.50 87 MET A C 1
ATOM 759 O O . MET A 1 87 ? 2.449 5.467 -20.395 1.00 81.50 87 MET A O 1
ATOM 763 N N . VAL A 1 88 ? 2.307 3.727 -18.978 1.00 80.00 88 VAL A N 1
ATOM 764 C CA . VAL A 1 88 ? 2.554 2.689 -19.993 1.00 80.00 88 VAL A CA 1
ATOM 765 C C . VAL A 1 88 ? 1.486 2.721 -21.091 1.00 80.00 88 VAL A C 1
ATOM 767 O O . VAL A 1 88 ? 1.825 2.713 -22.272 1.00 80.00 88 VAL A O 1
ATOM 770 N N . ALA A 1 89 ? 0.204 2.832 -20.725 1.00 80.75 89 ALA A N 1
ATOM 771 C CA . ALA A 1 89 ? -0.888 2.929 -21.694 1.00 80.75 89 ALA A CA 1
ATOM 772 C C . ALA A 1 89 ? -0.793 4.193 -22.571 1.00 80.75 89 ALA A C 1
ATOM 774 O O . ALA A 1 89 ? -0.960 4.103 -23.784 1.00 80.75 89 ALA A O 1
ATOM 775 N N . ASN A 1 90 ? -0.468 5.347 -21.981 1.00 82.56 90 ASN A N 1
ATOM 776 C CA . ASN A 1 90 ? -0.287 6.609 -22.702 1.00 82.56 90 ASN A CA 1
ATOM 777 C C . ASN A 1 90 ? 0.939 6.585 -23.621 1.00 82.56 90 ASN A C 1
ATOM 779 O O . ASN A 1 90 ? 0.903 7.147 -24.713 1.00 82.56 90 ASN A O 1
ATOM 783 N N . VAL A 1 91 ? 2.040 5.958 -23.200 1.00 81.81 91 VAL A N 1
ATOM 784 C CA . VAL A 1 91 ? 3.204 5.760 -24.074 1.00 81.81 91 VAL A CA 1
ATOM 785 C C . VAL A 1 91 ? 2.801 4.879 -25.255 1.00 81.81 91 VAL A C 1
ATOM 787 O O . VAL A 1 91 ? 3.024 5.272 -26.394 1.00 81.81 91 VAL A O 1
ATOM 790 N N . MET A 1 92 ? 2.113 3.759 -25.010 1.00 75.38 92 MET A N 1
ATOM 791 C CA . MET A 1 92 ? 1.632 2.865 -26.069 1.00 75.38 92 MET A CA 1
ATOM 792 C C . MET A 1 92 ? 0.681 3.569 -27.054 1.00 75.38 92 MET A C 1
ATOM 794 O O . MET A 1 92 ? 0.768 3.330 -28.254 1.00 75.38 92 MET A O 1
ATOM 798 N N . SER A 1 93 ? -0.202 4.454 -26.578 1.00 77.81 93 SER A N 1
ATOM 799 C CA . SER A 1 93 ? -1.147 5.179 -27.440 1.00 77.81 93 SER A CA 1
ATOM 800 C C . SER A 1 93 ? -0.506 6.315 -28.243 1.00 77.81 93 SER A C 1
ATOM 802 O O . SER A 1 93 ? -0.974 6.623 -29.334 1.00 77.81 93 SER A O 1
ATOM 804 N N . ASN A 1 94 ? 0.543 6.956 -27.713 1.00 70.81 94 ASN A N 1
ATOM 805 C CA . ASN A 1 94 ? 1.282 8.016 -28.413 1.00 70.81 94 ASN A CA 1
ATOM 806 C C . ASN A 1 94 ? 2.338 7.466 -29.383 1.00 70.81 94 ASN A C 1
ATOM 808 O O . ASN A 1 94 ? 2.828 8.188 -30.252 1.00 70.81 94 ASN A O 1
ATOM 812 N N . VAL A 1 95 ? 2.697 6.189 -29.252 1.00 76.62 95 VAL A N 1
ATOM 813 C CA . VAL A 1 95 ? 3.540 5.501 -30.224 1.00 76.62 95 VAL A CA 1
ATOM 814 C C . VAL A 1 95 ? 2.719 5.251 -31.491 1.00 76.62 95 VAL A C 1
ATOM 816 O O . VAL A 1 95 ? 1.805 4.431 -31.517 1.00 76.62 95 VAL A O 1
ATOM 819 N N . ASN A 1 96 ? 3.058 5.955 -32.577 1.00 75.69 96 ASN A N 1
ATOM 820 C CA . ASN A 1 96 ? 2.473 5.707 -33.893 1.00 75.69 96 ASN A CA 1
ATOM 821 C C . ASN A 1 96 ? 2.978 4.357 -34.428 1.00 75.69 96 ASN A C 1
ATOM 823 O O . ASN A 1 96 ? 4.006 4.280 -35.107 1.00 75.69 96 ASN A O 1
ATOM 827 N N . LEU A 1 97 ? 2.249 3.288 -34.106 1.00 76.06 97 LEU A N 1
ATOM 828 C CA . LEU A 1 97 ? 2.576 1.923 -34.518 1.00 76.06 97 LEU A CA 1
ATOM 829 C C . LEU A 1 97 ? 2.709 1.794 -36.042 1.00 76.06 97 LEU A C 1
ATOM 831 O O . LEU A 1 97 ? 3.560 1.038 -36.500 1.00 76.06 97 LEU A O 1
ATOM 835 N N . ASN A 1 98 ? 1.972 2.593 -36.824 1.00 66.62 98 ASN A N 1
ATOM 836 C CA . ASN A 1 98 ? 2.105 2.620 -38.285 1.00 66.62 98 ASN A CA 1
ATOM 837 C C . ASN A 1 98 ? 3.442 3.223 -38.745 1.00 66.62 98 ASN A C 1
ATOM 839 O O . ASN A 1 98 ? 4.008 2.772 -39.738 1.00 66.62 98 ASN A O 1
ATOM 843 N N . TYR A 1 99 ? 3.983 4.209 -38.022 1.00 76.69 99 TYR A N 1
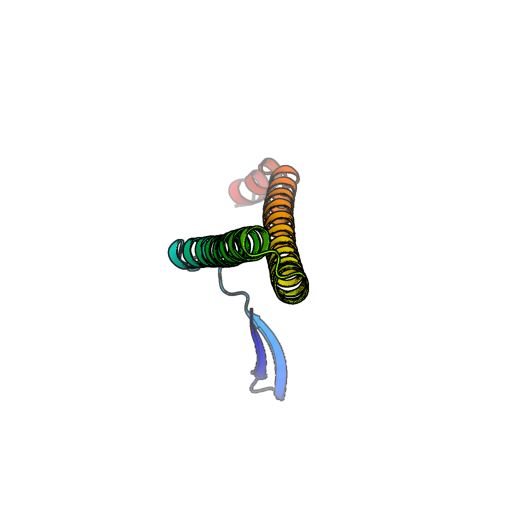ATOM 844 C CA . TYR A 1 99 ? 5.309 4.766 -38.313 1.00 76.69 99 TYR A CA 1
ATOM 845 C C . TYR A 1 99 ? 6.424 3.754 -38.013 1.00 76.69 99 TYR A C 1
ATOM 847 O O . TYR A 1 99 ? 7.340 3.591 -38.817 1.00 76.69 99 TYR A O 1
ATOM 855 N N . ILE A 1 100 ? 6.326 3.034 -36.890 1.00 78.25 100 ILE A N 1
ATOM 856 C CA . ILE A 1 100 ? 7.294 1.985 -36.530 1.00 78.25 100 ILE A CA 1
ATOM 857 C C . ILE A 1 100 ? 7.200 0.799 -37.497 1.00 78.25 100 ILE A C 1
ATOM 859 O O . ILE A 1 100 ? 8.230 0.331 -37.977 1.00 78.25 100 ILE A O 1
ATOM 863 N N . TYR A 1 101 ? 5.985 0.358 -37.834 1.00 75.25 101 TYR A N 1
ATOM 864 C CA . TYR A 1 101 ? 5.742 -0.715 -38.799 1.00 75.25 101 TYR A CA 1
ATOM 865 C C . TYR A 1 101 ? 6.360 -0.395 -40.163 1.00 75.25 101 TYR A C 1
ATOM 867 O O . TYR A 1 101 ? 7.169 -1.172 -40.667 1.00 75.25 101 TYR A O 1
ATOM 875 N N . ASN A 1 102 ? 6.068 0.782 -40.724 1.00 75.94 102 ASN A N 1
ATOM 876 C CA . ASN A 1 102 ? 6.636 1.174 -42.013 1.00 75.94 102 ASN A CA 1
ATOM 877 C C . ASN A 1 102 ? 8.163 1.306 -41.952 1.00 75.94 102 ASN A C 1
ATOM 879 O O . ASN A 1 102 ? 8.851 0.899 -42.880 1.00 75.94 102 ASN A O 1
ATOM 883 N N . LYS A 1 103 ? 8.728 1.809 -40.851 1.00 78.50 103 LYS A N 1
ATOM 884 C CA . LYS A 1 103 ? 10.186 1.924 -40.716 1.00 78.50 103 LYS A CA 1
ATOM 885 C C . LYS A 1 103 ? 10.899 0.568 -40.641 1.00 78.50 103 LYS A C 1
ATOM 887 O O . LYS A 1 103 ? 12.031 0.475 -41.097 1.00 78.50 103 LYS A O 1
ATOM 892 N N . ILE A 1 104 ? 10.274 -0.453 -40.054 1.00 81.56 104 ILE A N 1
ATOM 893 C CA . ILE A 1 104 ? 10.888 -1.779 -39.878 1.00 81.56 104 ILE A CA 1
ATOM 894 C C . ILE A 1 104 ? 10.664 -2.672 -41.102 1.00 81.56 104 ILE A C 1
ATOM 896 O O . ILE A 1 104 ? 11.594 -3.344 -41.528 1.00 81.56 104 ILE A O 1
ATOM 900 N N . PHE A 1 105 ? 9.458 -2.672 -41.676 1.00 79.75 105 PHE A N 1
ATOM 901 C CA . PHE A 1 105 ? 9.090 -3.600 -42.753 1.00 79.75 105 PHE A CA 1
ATOM 902 C C . PHE A 1 105 ? 9.194 -3.007 -44.162 1.00 79.75 105 PHE A C 1
ATOM 904 O O . PHE A 1 105 ? 9.191 -3.766 -45.122 1.00 79.75 105 PHE A O 1
ATOM 911 N N . TYR A 1 106 ? 9.266 -1.679 -44.304 1.00 72.50 106 TYR A N 1
ATOM 912 C CA . TYR A 1 106 ? 9.388 -1.014 -45.610 1.00 72.50 106 TYR A CA 1
ATOM 913 C C . TYR A 1 106 ? 10.798 -0.461 -45.875 1.00 72.50 106 TYR A C 1
ATOM 915 O O . TYR A 1 106 ? 11.115 -0.104 -47.004 1.00 72.50 106 TYR A O 1
ATOM 923 N N . ASN A 1 107 ? 11.640 -0.359 -44.840 1.00 62.25 107 ASN A N 1
ATOM 924 C CA . ASN A 1 107 ? 13.027 0.114 -44.945 1.00 62.25 107 ASN A CA 1
ATOM 925 C C . ASN A 1 107 ? 14.056 -1.032 -44.813 1.00 62.25 107 ASN A C 1
ATOM 927 O O . ASN A 1 107 ? 15.220 -0.775 -44.498 1.00 62.25 107 ASN A O 1
ATOM 931 N N . MET A 1 108 ? 13.602 -2.272 -45.021 1.00 51.59 108 MET A N 1
ATOM 932 C CA . MET A 1 108 ? 14.386 -3.502 -45.168 1.00 51.59 108 MET A CA 1
ATOM 933 C C . MET A 1 108 ? 14.086 -4.089 -46.545 1.00 51.59 108 MET A C 1
ATOM 935 O O . MET A 1 108 ? 15.044 -4.558 -47.193 1.00 51.59 108 MET A O 1
#

InterPro domains:
  IPR008564 Golgi apparatus membrane protein TVP23-like [PF05832] (1-80)
  IPR008564 Golgi apparatus membrane protein TVP23-like [PTHR13019] (3-95)

Organism: NCBI:txid1323249

Secondary structure (DSSP, 8-state):
-EEEEEE-TTSPEEEEEEPPPGGGS-HHHHHHHHHHHHHHHHHHHHHHHHHHHTT-HHHHHHHHHHHHHHHHHHHHHHHHHHHHHHHHHHHHHHS-HHHHHHHHHS--

Foldseek 3Di:
DDWDWDQDPVRDTDTDDDDPPPVPPPPVVVVVVLVVLVVQLVVLVVQLVVVVVVVPVVSNVVSVVSNVVSVVVNVVVVVVVVVVVVVVVVVVVPPPVVVVCCCVPVVD

Radius of gyration: 23.97 Å; chains: 1; bounding box: 56×23×72 Å